Protein AF-A0A0M3ARS5-F1 (afdb_monomer)

Radius of gyration: 39.15 Å; Cα contacts (8 Å, |Δi|>4): 6; chains: 1; bounding box: 77×63×93 Å

Foldseek 3Di:
DPPVVVVVVVVVVVVVVPDPPPVCVCVVVVVVVVVPPDDPDDDDPPDQDVCNVVPVVVVVVVCVVVVVDDDDDDDDPDDPPPDPDDDDDDDDDDD

Sequence (95 aa):
MGKSSLAAMLLLPALAGCTTNDPTFGGAARHNYAMQVINPEPKYEGAMVEGGEGTRSAAAVERYRTGKVKEPKSIRTTQAVSGNGGGGGSGMSAN

Mean predicted aligned error: 20.47 Å

Solvent-accessible surface area (backbone atoms only — not comparable to full-atom values): 6706 Å² total; per-residue (Å²): 131,70,70,70,56,55,56,56,64,62,49,56,64,63,60,63,67,71,61,84,81,57,90,62,70,63,44,71,58,56,51,50,59,63,71,66,68,67,73,92,76,78,74,72,82,86,56,76,54,94,72,66,81,40,60,69,57,52,56,49,53,48,25,64,74,70,65,66,61,84,78,84,76,86,82,78,88,75,77,80,77,86,71,92,73,89,80,90,82,89,86,87,86,78,137

Secondary structure (DSSP, 8-state):
--HHHHHHHHHHHHHHTTS---TTTTHHHHHHHHHT---SS----S-PPTTTT-HHHHHHHHHHHTT-PPPPP----------------------

pLDDT: mean 71.24, std 13.63, range [39.12, 94.44]

Structure (mmCIF, N/CA/C/O backbone):
data_AF-A0A0M3ARS5-F1
#
_entry.id   AF-A0A0M3ARS5-F1
#
loop_
_atom_site.group_PDB
_atom_site.id
_atom_site.type_symbol
_atom_site.label_atom_id
_atom_site.label_alt_id
_atom_site.label_comp_id
_atom_site.label_asym_id
_atom_site.label_entity_id
_atom_site.label_seq_id
_atom_site.pdbx_PDB_ins_code
_atom_site.Cartn_x
_atom_site.Cartn_y
_atom_site.Cartn_z
_atom_site.occupancy
_atom_site.B_iso_or_equiv
_atom_site.auth_seq_id
_atom_site.auth_comp_id
_atom_site.auth_asym_id
_atom_site.auth_atom_id
_atom_site.pdbx_PDB_model_num
ATOM 1 N N . MET A 1 1 ? 46.280 24.624 -43.240 1.00 54.09 1 MET A N 1
ATOM 2 C CA . MET A 1 1 ? 44.904 24.400 -42.734 1.00 54.09 1 MET A CA 1
ATOM 3 C C . MET A 1 1 ? 44.536 22.936 -42.426 1.00 54.09 1 MET A C 1
ATOM 5 O O . MET A 1 1 ? 43.432 22.721 -41.961 1.00 54.09 1 MET A O 1
ATOM 9 N N . GLY A 1 2 ? 45.411 21.926 -42.592 1.00 60.22 2 GLY A N 1
ATOM 10 C CA . GLY A 1 2 ? 45.003 20.511 -42.426 1.00 60.22 2 GLY A CA 1
ATOM 11 C C . GLY A 1 2 ? 45.191 19.868 -41.039 1.00 60.22 2 GLY A C 1
ATOM 12 O O . GLY A 1 2 ? 44.473 18.938 -40.701 1.00 60.22 2 GLY A O 1
ATOM 13 N N . LYS A 1 3 ? 46.133 20.345 -40.212 1.00 58.41 3 LYS A N 1
ATOM 14 C CA . LYS A 1 3 ? 46.521 19.646 -38.965 1.00 58.41 3 LYS A CA 1
ATOM 15 C C . LYS A 1 3 ? 45.602 19.967 -37.776 1.00 58.41 3 LYS A C 1
ATOM 17 O O . LYS A 1 3 ? 45.271 19.081 -36.999 1.00 58.41 3 LYS A O 1
ATOM 22 N N . SER A 1 4 ? 45.133 21.212 -37.677 1.00 57.78 4 SER A N 1
ATOM 23 C CA . SER A 1 4 ? 44.233 21.661 -36.601 1.00 57.78 4 SER A CA 1
ATOM 24 C C . SER A 1 4 ? 42.801 21.139 -36.758 1.00 57.78 4 SER A C 1
ATOM 26 O O . SER A 1 4 ? 42.112 20.931 -35.767 1.00 57.78 4 SER A O 1
ATOM 28 N N . SER A 1 5 ? 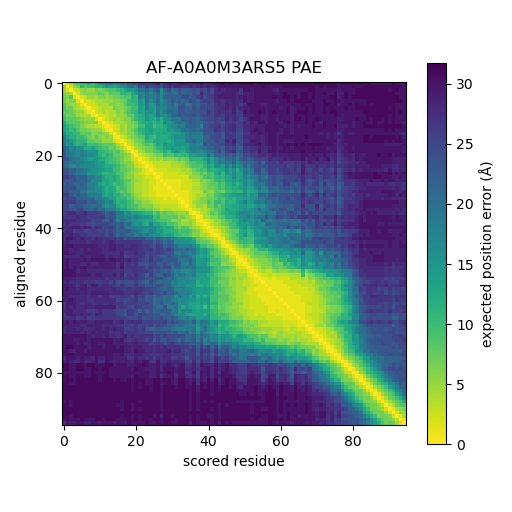42.361 20.887 -37.996 1.00 63.38 5 SER A N 1
ATOM 29 C CA . SER A 1 5 ? 41.018 20.364 -38.275 1.00 63.38 5 SER A CA 1
ATOM 30 C C . SER A 1 5 ? 40.902 18.870 -37.937 1.00 63.38 5 SER A C 1
ATOM 32 O O . SER A 1 5 ? 39.884 18.441 -37.402 1.00 63.38 5 SER A O 1
ATOM 34 N N . LEU A 1 6 ? 41.982 18.099 -38.127 1.00 62.69 6 LEU A N 1
ATOM 35 C CA . LEU A 1 6 ? 42.033 16.678 -37.765 1.00 62.69 6 LEU A CA 1
ATOM 36 C C . LEU A 1 6 ? 42.004 16.461 -36.239 1.00 62.69 6 LEU A C 1
ATOM 38 O O . LEU A 1 6 ? 41.333 15.556 -35.753 1.00 62.69 6 LEU A O 1
ATOM 42 N N . ALA A 1 7 ? 42.690 17.323 -35.479 1.00 64.19 7 ALA A N 1
ATOM 43 C CA . ALA A 1 7 ? 42.710 17.264 -34.016 1.00 64.19 7 ALA A CA 1
ATOM 44 C C . ALA A 1 7 ? 41.330 17.562 -33.399 1.00 64.19 7 ALA A C 1
ATOM 46 O O . ALA A 1 7 ? 40.922 16.897 -32.450 1.00 64.19 7 ALA A O 1
ATOM 47 N N . ALA A 1 8 ? 40.583 18.511 -33.972 1.00 65.06 8 ALA A N 1
ATOM 48 C CA . ALA A 1 8 ? 39.223 18.824 -33.531 1.00 65.06 8 ALA A CA 1
ATOM 49 C C . ALA A 1 8 ? 38.239 17.667 -33.793 1.00 65.06 8 ALA A C 1
ATOM 51 O O . ALA A 1 8 ? 37.359 17.406 -32.977 1.00 65.06 8 ALA A O 1
ATOM 52 N N . MET A 1 9 ? 38.418 16.935 -34.897 1.00 68.31 9 MET A N 1
ATOM 53 C CA . MET A 1 9 ? 37.548 15.817 -35.279 1.00 68.31 9 MET A CA 1
ATOM 54 C C . MET A 1 9 ? 37.722 14.581 -34.379 1.00 68.31 9 MET A C 1
ATOM 56 O O . MET A 1 9 ? 36.773 13.831 -34.169 1.00 68.31 9 MET A O 1
ATOM 60 N N . LEU A 1 10 ? 38.912 14.401 -33.798 1.00 67.75 10 LEU A N 1
ATOM 61 C CA . LEU A 1 10 ? 39.234 13.297 -32.885 1.00 67.75 10 LEU A CA 1
ATOM 62 C C . LEU A 1 10 ? 38.822 13.587 -31.427 1.00 67.75 10 LEU A C 1
ATOM 64 O O . LEU A 1 10 ? 38.621 12.661 -30.646 1.00 67.75 10 LEU A O 1
ATOM 68 N N . LEU A 1 11 ? 38.636 14.864 -31.071 1.00 69.94 11 LEU A N 1
ATOM 69 C CA . LEU A 1 11 ? 38.220 15.292 -29.729 1.00 69.94 11 LEU A CA 1
ATOM 70 C C . LEU A 1 11 ? 36.704 15.139 -29.481 1.00 69.94 11 LEU A C 1
ATOM 72 O O . LEU A 1 11 ? 36.275 14.940 -28.347 1.00 69.94 11 LEU A O 1
ATOM 76 N N . LEU A 1 12 ? 35.891 15.208 -30.541 1.00 67.69 12 LEU A N 1
ATOM 77 C CA . LEU A 1 12 ? 34.427 15.077 -30.491 1.00 67.69 12 LEU A CA 1
ATOM 78 C C . LEU A 1 12 ? 33.930 13.717 -29.945 1.00 67.69 12 LEU A C 1
ATOM 80 O O . LEU A 1 12 ? 33.091 13.728 -29.043 1.00 67.69 12 LEU A O 1
ATOM 84 N N . PRO A 1 13 ? 34.426 12.547 -30.403 1.00 71.69 13 PRO A N 1
ATOM 85 C CA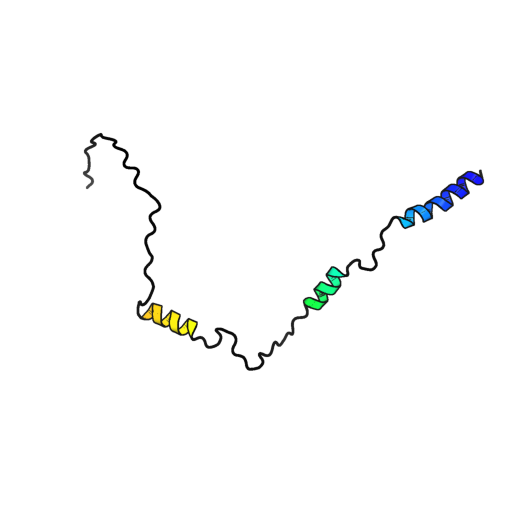 . PRO A 1 13 ? 34.011 11.261 -29.836 1.00 71.69 13 PRO A CA 1
ATOM 86 C C . PRO A 1 13 ? 34.557 11.023 -28.419 1.00 71.69 13 PRO A C 1
ATOM 88 O O . PRO A 1 13 ? 33.927 10.311 -27.642 1.00 71.69 13 PRO A O 1
ATOM 91 N N . ALA A 1 14 ? 35.682 11.647 -28.046 1.00 69.62 14 ALA A N 1
ATOM 92 C CA . ALA A 1 14 ? 36.227 11.549 -26.690 1.00 69.62 14 ALA A CA 1
ATOM 93 C C . ALA A 1 14 ? 35.312 12.217 -25.644 1.00 69.62 14 ALA A C 1
ATOM 95 O O . ALA A 1 14 ? 35.204 11.724 -24.524 1.00 69.62 14 ALA A O 1
ATOM 96 N N . LEU A 1 15 ? 34.590 13.281 -26.021 1.00 64.88 15 LEU A N 1
ATOM 97 C CA . LEU A 1 15 ? 33.569 13.909 -25.170 1.00 64.88 15 LEU A CA 1
ATOM 98 C C . LEU A 1 15 ? 32.287 13.067 -25.046 1.00 64.88 15 LEU A C 1
ATOM 100 O O . LEU A 1 15 ? 31.610 13.124 -24.021 1.00 64.88 15 LEU A O 1
ATOM 104 N N . ALA A 1 16 ? 31.962 12.256 -26.057 1.00 68.19 16 ALA A N 1
ATOM 105 C CA . ALA A 1 16 ? 30.796 11.370 -26.031 1.00 68.19 16 ALA A CA 1
ATOM 106 C C . ALA A 1 16 ? 30.964 10.175 -25.071 1.00 68.19 16 ALA A C 1
ATOM 108 O O . ALA A 1 16 ? 29.976 9.549 -24.705 1.00 68.19 16 ALA A O 1
ATOM 109 N N . GLY A 1 17 ? 32.186 9.873 -24.619 1.00 64.94 17 GLY A N 1
ATOM 110 C CA . GLY A 1 17 ? 32.450 8.844 -23.606 1.00 64.94 17 GLY A CA 1
ATOM 111 C C . GLY A 1 17 ? 32.121 9.264 -22.167 1.00 64.94 17 GLY A C 1
ATOM 112 O O . GLY A 1 17 ? 32.128 8.420 -21.276 1.00 64.94 17 GLY A O 1
ATOM 113 N N . CYS A 1 18 ? 31.825 10.546 -21.918 1.00 68.19 18 CYS A N 1
ATOM 114 C CA . CYS A 1 18 ? 31.509 11.057 -20.578 1.00 68.19 18 CYS A CA 1
ATOM 115 C C . CYS A 1 18 ? 30.035 10.887 -20.175 1.00 68.19 18 CYS A C 1
ATOM 117 O O . CYS A 1 18 ? 29.678 11.229 -19.047 1.00 68.19 18 CYS A O 1
ATOM 119 N N . THR A 1 19 ? 29.167 10.375 -21.056 1.00 67.38 19 THR A N 1
ATOM 120 C CA . THR A 1 19 ? 27.805 10.004 -20.654 1.00 67.38 19 THR A CA 1
ATOM 121 C C . THR A 1 19 ? 27.825 8.621 -20.010 1.00 67.38 19 THR A C 1
ATOM 123 O O . THR A 1 19 ? 28.186 7.628 -20.641 1.00 67.38 19 THR A O 1
ATOM 126 N N . THR A 1 20 ? 27.463 8.552 -18.728 1.00 65.25 20 THR A N 1
ATOM 127 C CA . THR A 1 20 ? 27.269 7.268 -18.053 1.00 65.25 20 THR A CA 1
ATOM 128 C C . THR A 1 20 ? 26.008 6.624 -18.632 1.00 65.25 20 THR A C 1
ATOM 130 O O . THR A 1 20 ? 24.880 6.978 -18.292 1.00 65.25 20 THR A O 1
ATOM 133 N N . ASN A 1 21 ? 26.181 5.726 -19.599 1.00 69.94 21 ASN A N 1
ATOM 134 C CA . ASN A 1 21 ? 25.089 4.902 -20.098 1.00 69.94 21 ASN A CA 1
ATOM 135 C C . ASN A 1 21 ? 24.962 3.694 -19.169 1.00 69.94 21 ASN A C 1
ATOM 137 O O . ASN A 1 21 ? 25.505 2.626 -19.447 1.00 69.94 21 ASN A O 1
ATOM 141 N N . ASP A 1 22 ? 24.333 3.904 -18.014 1.00 76.75 22 ASP A N 1
ATOM 142 C CA . ASP A 1 22 ? 24.088 2.837 -17.051 1.00 76.75 22 ASP A CA 1
ATOM 143 C C . ASP A 1 22 ? 23.065 1.850 -17.647 1.00 76.75 22 ASP A C 1
ATOM 145 O O . A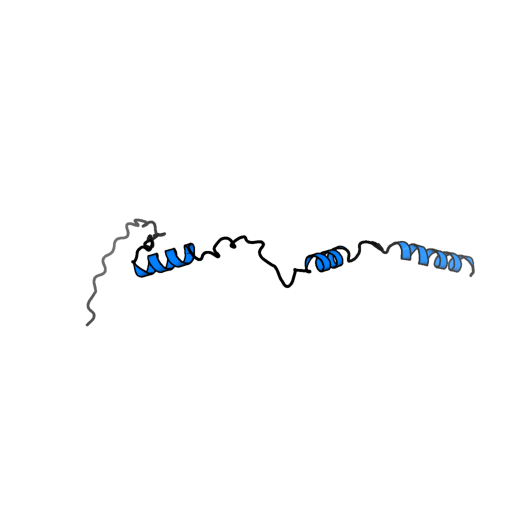SP A 1 22 ? 21.899 2.215 -17.834 1.00 76.75 22 ASP A O 1
ATOM 149 N N . PRO A 1 23 ? 23.449 0.594 -17.942 1.00 78.25 23 PRO A N 1
ATOM 150 C CA . PRO A 1 23 ? 22.530 -0.397 -18.500 1.00 78.25 23 PRO A CA 1
ATOM 151 C C . PRO A 1 23 ? 21.386 -0.744 -17.536 1.00 78.25 23 PRO A C 1
ATOM 153 O O . PRO A 1 23 ? 20.366 -1.294 -17.955 1.00 78.25 23 PRO A O 1
ATOM 156 N N . THR A 1 24 ? 21.531 -0.414 -16.251 1.00 80.56 24 THR A N 1
ATOM 157 C CA . THR A 1 24 ? 20.504 -0.589 -15.223 1.00 80.56 24 THR A CA 1
ATOM 158 C C . THR A 1 24 ? 19.574 0.619 -15.095 1.00 80.56 24 THR A C 1
ATOM 160 O O . THR A 1 24 ? 18.649 0.590 -14.278 1.00 80.56 24 THR A O 1
ATOM 163 N N . PHE A 1 25 ? 19.739 1.660 -15.924 1.00 83.19 25 PHE A N 1
ATOM 164 C CA . PHE A 1 25 ? 18.862 2.827 -15.920 1.00 83.19 25 PHE A CA 1
ATOM 165 C C . PHE A 1 25 ? 17.391 2.418 -16.117 1.00 83.19 25 PHE A C 1
ATOM 167 O O . PHE A 1 25 ? 17.006 1.703 -17.052 1.00 83.19 25 PHE A O 1
ATOM 174 N N . GLY A 1 26 ? 16.546 2.841 -15.174 1.00 85.81 26 GLY A N 1
ATOM 175 C CA . GLY A 1 26 ? 15.135 2.447 -15.107 1.00 85.81 26 GLY A CA 1
ATOM 176 C C . GLY A 1 26 ? 14.876 1.044 -14.539 1.00 85.81 26 GLY A C 1
ATOM 177 O O . GLY A 1 26 ? 13.720 0.629 -14.475 1.00 85.81 26 GLY A O 1
ATOM 178 N N . GLY A 1 27 ? 15.902 0.313 -14.095 1.00 86.75 27 GLY A N 1
ATOM 179 C CA . GLY A 1 27 ? 15.778 -1.003 -13.460 1.00 86.75 27 GLY A CA 1
ATOM 180 C C . GLY A 1 27 ? 14.895 -0.966 -12.213 1.00 86.75 27 GLY A C 1
ATOM 181 O O . GLY A 1 27 ? 13.989 -1.783 -12.087 1.00 86.75 27 GLY A O 1
ATOM 182 N N . ALA A 1 28 ? 15.061 0.048 -11.358 1.00 85.94 28 ALA A N 1
ATOM 183 C CA . ALA A 1 28 ? 14.202 0.253 -10.189 1.00 85.94 28 ALA A CA 1
ATOM 184 C C . ALA A 1 28 ? 12.720 0.434 -10.570 1.00 85.94 28 ALA A C 1
ATOM 186 O O . ALA A 1 28 ? 11.845 -0.162 -9.948 1.00 85.94 28 ALA A O 1
ATOM 187 N N . ALA A 1 29 ? 12.429 1.201 -11.627 1.00 87.75 29 ALA A N 1
ATOM 188 C CA . ALA A 1 29 ? 11.063 1.390 -12.111 1.00 87.75 29 ALA A CA 1
ATOM 189 C C . ALA A 1 29 ? 10.480 0.084 -12.678 1.00 87.75 29 ALA A C 1
ATOM 191 O O . ALA A 1 29 ? 9.367 -0.288 -12.320 1.00 87.75 29 ALA A O 1
ATOM 192 N N . ARG A 1 30 ? 11.243 -0.654 -13.500 1.00 85.38 30 ARG A N 1
ATOM 193 C CA . ARG A 1 30 ? 10.829 -1.964 -14.045 1.00 85.38 30 ARG A CA 1
ATOM 194 C C . ARG A 1 30 ? 10.579 -3.000 -12.945 1.00 85.38 30 ARG A C 1
ATOM 196 O O . ARG A 1 30 ? 9.582 -3.713 -13.003 1.00 85.38 30 ARG A O 1
ATOM 203 N N . HIS A 1 31 ? 11.439 -3.048 -11.929 1.00 85.31 31 HIS A N 1
ATOM 204 C CA . HIS A 1 31 ? 11.235 -3.903 -10.760 1.00 85.31 31 HIS A CA 1
ATOM 205 C C . HIS A 1 31 ? 9.991 -3.497 -9.967 1.00 85.31 31 HIS A C 1
ATOM 207 O O . HIS A 1 31 ? 9.215 -4.366 -9.582 1.00 85.31 31 HIS A O 1
ATOM 213 N N . ASN A 1 32 ? 9.751 -2.197 -9.773 1.00 85.12 32 ASN A N 1
ATOM 214 C CA . ASN A 1 32 ? 8.550 -1.712 -9.094 1.00 85.12 32 ASN A CA 1
ATOM 215 C C . ASN A 1 32 ? 7.267 -2.118 -9.843 1.00 85.12 32 ASN A C 1
ATOM 217 O O . ASN A 1 32 ? 6.334 -2.618 -9.223 1.00 85.12 32 ASN A O 1
ATOM 221 N N . TYR A 1 33 ? 7.245 -2.007 -11.176 1.00 81.88 33 TYR A N 1
ATOM 222 C CA . TYR A 1 33 ? 6.110 -2.472 -11.985 1.00 81.88 33 TYR A CA 1
ATOM 223 C C . TYR A 1 33 ? 5.816 -3.968 -11.801 1.00 81.88 33 TYR A C 1
ATOM 225 O O . TYR A 1 33 ? 4.652 -4.350 -11.731 1.00 81.88 33 TYR A O 1
ATOM 233 N N . ALA A 1 34 ? 6.844 -4.813 -11.677 1.00 76.69 34 ALA A N 1
ATOM 234 C CA . ALA A 1 34 ? 6.656 -6.247 -11.450 1.00 76.69 34 ALA A CA 1
ATOM 235 C C . ALA A 1 34 ? 6.076 -6.560 -10.057 1.00 76.69 34 ALA A C 1
ATOM 237 O O . ALA A 1 34 ? 5.271 -7.476 -9.919 1.00 76.69 34 ALA A O 1
ATOM 238 N N . MET A 1 35 ? 6.444 -5.780 -9.035 1.00 78.06 35 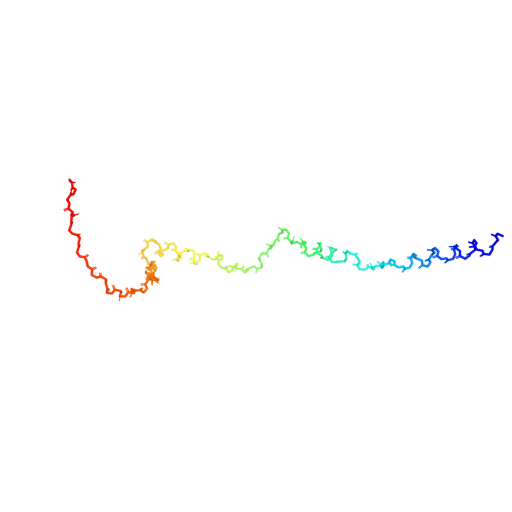MET A N 1
ATOM 239 C CA . MET A 1 35 ? 5.942 -5.956 -7.663 1.00 78.06 35 MET A CA 1
ATOM 240 C C . MET A 1 35 ? 4.506 -5.447 -7.479 1.00 78.06 35 MET A C 1
ATOM 242 O O . MET A 1 35 ? 3.833 -5.837 -6.529 1.00 78.06 35 MET A O 1
ATOM 246 N N . GLN A 1 36 ? 4.027 -4.581 -8.375 1.00 77.31 36 GLN A N 1
ATOM 247 C CA . GLN A 1 36 ? 2.666 -4.038 -8.329 1.00 77.31 36 GLN A CA 1
ATOM 248 C C . GLN A 1 36 ? 1.610 -4.979 -8.922 1.00 77.31 36 GLN A C 1
ATOM 250 O O . GLN A 1 36 ? 0.418 -4.677 -8.853 1.00 77.31 36 GLN A O 1
ATOM 255 N N . VAL A 1 37 ? 2.009 -6.128 -9.477 1.00 75.19 37 VAL A N 1
ATOM 256 C CA . VAL A 1 37 ? 1.066 -7.152 -9.934 1.00 75.19 37 VAL A CA 1
ATOM 257 C C . VAL A 1 37 ? 0.539 -7.913 -8.718 1.00 75.19 37 VAL A C 1
ATOM 259 O O . VAL A 1 37 ? 1.083 -8.930 -8.295 1.00 75.19 37 VAL A O 1
ATOM 262 N N . ILE A 1 38 ? -0.533 -7.387 -8.134 1.00 71.12 38 ILE A N 1
ATOM 263 C CA . ILE A 1 38 ? -1.298 -8.048 -7.078 1.00 71.12 38 ILE A CA 1
ATOM 264 C C . ILE A 1 38 ? -2.305 -8.987 -7.753 1.00 71.12 38 ILE A C 1
ATOM 266 O O . ILE A 1 38 ? -2.977 -8.592 -8.705 1.00 71.12 38 ILE A O 1
ATOM 270 N N . ASN A 1 39 ? -2.411 -10.233 -7.274 1.00 75.56 39 ASN A N 1
ATOM 271 C CA . ASN A 1 39 ? -3.430 -11.178 -7.736 1.00 75.56 39 ASN A CA 1
ATOM 272 C C . ASN A 1 39 ? -4.831 -10.546 -7.562 1.00 75.56 39 ASN A C 1
ATOM 274 O O . ASN A 1 39 ? -5.191 -10.245 -6.421 1.00 75.56 39 ASN A O 1
ATOM 278 N N . PRO A 1 40 ? -5.615 -10.346 -8.643 1.00 71.56 40 PRO A N 1
ATOM 279 C CA . PRO A 1 40 ? -6.931 -9.710 -8.565 1.00 71.56 40 PRO A CA 1
ATOM 280 C C . PRO A 1 40 ? -7.969 -10.561 -7.820 1.00 71.56 40 PRO A C 1
ATOM 282 O O . PRO A 1 40 ? -8.960 -10.022 -7.335 1.00 71.56 40 PRO A O 1
ATOM 285 N N . GLU A 1 41 ? -7.731 -11.868 -7.680 1.00 71.56 41 GLU A N 1
ATOM 286 C CA . GLU A 1 41 ? -8.567 -12.783 -6.901 1.00 71.56 41 GLU A CA 1
ATOM 287 C C . GLU A 1 41 ? -7.736 -13.463 -5.803 1.00 71.56 41 GLU A C 1
ATOM 289 O O . GLU A 1 41 ? -7.370 -14.641 -5.922 1.00 71.56 41 GLU A O 1
ATOM 294 N N . PRO A 1 42 ? -7.400 -12.747 -4.715 1.00 70.31 42 PRO A N 1
ATOM 295 C CA . PRO A 1 42 ? -6.728 -13.366 -3.587 1.00 70.31 42 PRO A CA 1
ATOM 296 C C . PRO A 1 42 ? -7.701 -14.346 -2.922 1.00 70.31 42 PRO A C 1
ATOM 298 O O . PRO A 1 42 ? -8.628 -13.956 -2.214 1.00 70.31 42 PRO A O 1
ATOM 301 N N . LYS A 1 43 ? -7.511 -15.644 -3.170 1.00 73.06 43 LYS A N 1
ATOM 302 C CA . LYS A 1 43 ? -8.235 -16.694 -2.454 1.00 73.06 43 LYS A CA 1
ATOM 303 C C . LYS A 1 43 ? -7.545 -16.920 -1.117 1.00 73.06 43 LYS A C 1
ATOM 305 O O . LYS A 1 43 ? -6.364 -17.248 -1.078 1.00 73.06 43 LYS A O 1
ATOM 310 N N . TYR A 1 44 ? -8.286 -16.760 -0.028 1.00 66.00 44 TYR A N 1
ATOM 311 C CA . TYR A 1 44 ? -7.823 -17.194 1.282 1.00 66.00 44 TYR A CA 1
ATOM 312 C C . TYR A 1 44 ? -7.809 -18.726 1.302 1.00 66.00 44 TYR A C 1
ATOM 314 O O . TYR A 1 44 ? -8.855 -19.361 1.166 1.00 66.00 44 TYR A O 1
ATOM 322 N N . GLU A 1 45 ? -6.627 -19.327 1.438 1.00 68.25 45 GLU A N 1
ATOM 323 C CA . GLU A 1 45 ? -6.466 -20.769 1.653 1.00 68.25 45 GLU A CA 1
ATOM 324 C C . GLU A 1 45 ? -6.994 -21.143 3.040 1.00 68.25 4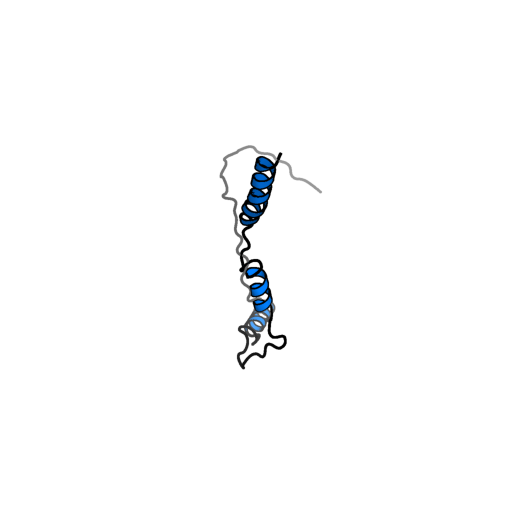5 GLU A C 1
ATOM 326 O O . GLU A 1 45 ? -6.225 -21.248 3.986 1.00 68.25 45 GLU A O 1
ATOM 331 N N . GLY A 1 46 ? -8.315 -21.275 3.196 1.00 66.75 46 GLY A N 1
ATOM 332 C CA . GLY A 1 46 ? -8.966 -21.871 4.375 1.00 66.75 46 GLY A CA 1
ATOM 333 C C . GLY A 1 46 ? -8.695 -21.210 5.737 1.00 66.75 46 GLY A C 1
ATOM 334 O O . GLY A 1 46 ? -9.259 -21.639 6.739 1.00 66.75 46 GLY A O 1
ATOM 335 N N . ALA A 1 47 ? -7.857 -20.179 5.797 1.00 66.81 47 ALA A N 1
ATOM 336 C CA . ALA A 1 47 ? -7.487 -19.480 7.006 1.00 66.81 47 ALA A CA 1
ATOM 337 C C . ALA A 1 47 ? -8.422 -18.289 7.176 1.00 66.81 47 ALA A C 1
ATOM 339 O O . ALA A 1 47 ? -8.415 -17.345 6.381 1.00 66.81 47 ALA A O 1
ATOM 340 N N . MET A 1 48 ? -9.229 -18.336 8.233 1.00 65.56 48 MET A N 1
ATOM 341 C CA . MET A 1 48 ? -9.930 -17.155 8.715 1.00 65.56 48 MET A CA 1
ATOM 342 C C . MET A 1 48 ? -8.891 -16.056 8.949 1.00 65.56 48 MET A C 1
ATOM 344 O O . MET A 1 48 ? -7.946 -16.240 9.716 1.00 65.56 48 MET A O 1
ATOM 348 N N . VAL A 1 49 ? -9.051 -14.920 8.265 1.00 69.06 49 VAL A N 1
ATOM 349 C CA . VAL A 1 49 ? -8.231 -13.725 8.506 1.00 69.06 49 VAL A CA 1
ATOM 350 C C . VAL A 1 49 ? -8.292 -13.410 9.995 1.00 69.06 49 VAL A C 1
ATOM 352 O O . VAL A 1 49 ? -9.363 -13.503 10.597 1.00 69.06 49 VAL A O 1
ATOM 355 N N . GLU A 1 50 ? -7.171 -13.041 10.613 1.00 67.62 50 GLU A N 1
ATOM 356 C CA . GLU A 1 50 ? -7.191 -12.690 12.028 1.00 67.62 50 GLU A CA 1
ATOM 357 C C . GLU A 1 50 ? -8.177 -11.532 12.276 1.00 67.62 50 GLU A C 1
ATOM 359 O O . GLU A 1 50 ? -8.023 -10.430 11.755 1.00 67.62 50 GLU A O 1
ATOM 364 N N . GLY A 1 51 ? -9.232 -11.806 13.053 1.00 69.44 51 GLY A N 1
ATOM 365 C CA . GLY A 1 51 ? -10.355 -10.885 13.272 1.00 69.44 51 GLY A CA 1
ATOM 366 C C . GLY A 1 51 ? -11.589 -11.108 12.382 1.00 69.44 51 GLY A C 1
ATOM 367 O O . GLY A 1 51 ? -12.631 -10.519 12.667 1.00 69.44 51 GLY A O 1
ATOM 368 N N . GLY A 1 52 ? -11.524 -11.986 11.378 1.00 71.12 52 GLY A N 1
ATOM 369 C CA . GLY A 1 52 ? -12.629 -12.335 10.473 1.00 71.12 52 GLY A CA 1
ATOM 370 C C . GLY A 1 52 ? -13.782 -13.094 11.141 1.00 71.12 52 GLY A C 1
ATOM 371 O O . GLY A 1 52 ? -14.924 -12.954 10.724 1.00 71.12 52 GLY A O 1
ATOM 372 N N . GLU A 1 53 ? -13.511 -13.805 12.241 1.00 80.81 53 GLU A N 1
ATOM 373 C CA . GLU A 1 53 ? -14.527 -14.456 13.095 1.00 80.81 53 GLU A CA 1
ATOM 374 C C . GLU A 1 53 ? -15.465 -13.452 13.799 1.00 80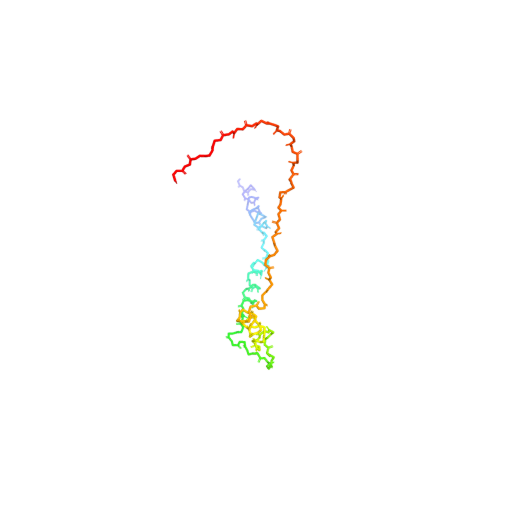.81 53 GLU A C 1
ATOM 376 O O . GLU A 1 53 ? -16.450 -13.832 14.427 1.00 80.81 53 GLU A O 1
ATOM 381 N N . GLY A 1 54 ? -15.142 -12.151 13.794 1.00 80.81 54 GLY A N 1
ATOM 382 C CA . GLY A 1 54 ? -15.987 -11.116 14.400 1.00 80.81 54 GLY A CA 1
ATOM 383 C C . GLY A 1 54 ? -16.091 -11.166 15.933 1.00 80.81 54 GLY A C 1
ATOM 384 O O . GLY A 1 54 ? -16.747 -10.309 16.525 1.00 80.81 54 GLY A O 1
ATOM 385 N N . THR A 1 55 ? -15.409 -12.097 16.606 1.00 86.06 55 THR A N 1
ATOM 386 C CA . THR A 1 55 ? -15.436 -12.275 18.072 1.00 86.06 55 THR A CA 1
ATOM 387 C C . THR A 1 55 ? -15.041 -11.008 18.834 1.00 86.06 55 THR A C 1
ATOM 389 O O . THR A 1 55 ? -15.703 -10.626 19.801 1.00 86.06 55 THR A O 1
ATOM 392 N N . ARG A 1 56 ? -14.005 -10.292 18.372 1.00 85.12 56 ARG A N 1
ATOM 393 C CA . ARG A 1 56 ? -13.604 -8.989 18.937 1.00 85.12 56 ARG A CA 1
ATOM 394 C C . ARG A 1 56 ? -14.699 -7.932 18.789 1.00 85.12 56 ARG A C 1
ATOM 396 O O . ARG A 1 56 ? -14.942 -7.186 19.739 1.00 85.12 56 ARG A O 1
ATOM 403 N N . SER A 1 57 ? -15.357 -7.883 17.633 1.00 84.69 57 SER A N 1
ATOM 404 C CA . SER A 1 57 ? -16.437 -6.935 17.338 1.00 84.69 57 SER A CA 1
ATOM 405 C C . SER A 1 57 ? -17.672 -7.225 18.189 1.00 84.69 57 SER A C 1
ATOM 407 O O . SER A 1 57 ? -18.194 -6.318 18.834 1.00 84.69 57 SER A O 1
ATOM 409 N N . ALA A 1 58 ? -18.078 -8.492 18.289 1.00 88.06 58 ALA A N 1
ATOM 410 C CA . ALA A 1 58 ? -19.171 -8.926 19.157 1.00 88.06 58 ALA A CA 1
ATOM 411 C C . ALA A 1 58 ? -18.899 -8.570 20.629 1.00 88.06 58 ALA A C 1
ATOM 413 O O . ALA A 1 58 ? -19.739 -7.962 21.292 1.00 88.06 58 ALA A O 1
ATOM 414 N N . ALA A 1 59 ? -17.686 -8.842 21.121 1.00 88.44 59 ALA A N 1
ATOM 415 C CA . ALA A 1 59 ? -17.285 -8.495 22.483 1.00 88.44 59 ALA A CA 1
ATOM 416 C C . ALA A 1 59 ? -17.197 -6.977 22.732 1.00 88.44 59 ALA A C 1
ATOM 418 O O . ALA A 1 59 ? -17.316 -6.530 23.874 1.00 88.44 59 ALA A O 1
ATOM 419 N N . ALA A 1 60 ? -16.933 -6.163 21.707 1.00 87.81 60 ALA A N 1
ATOM 420 C CA . ALA A 1 60 ? -16.962 -4.705 21.823 1.00 87.81 60 ALA A CA 1
ATOM 421 C C . ALA A 1 60 ? -18.404 -4.183 21.912 1.00 87.81 60 ALA A C 1
ATOM 423 O O . ALA A 1 60 ? -18.710 -3.389 22.800 1.00 87.81 60 ALA A O 1
ATOM 424 N N . VAL A 1 61 ? -19.294 -4.682 21.050 1.00 90.19 61 VAL A N 1
ATOM 425 C CA . VAL A 1 61 ? -20.724 -4.334 21.064 1.00 90.19 61 VAL A CA 1
ATOM 426 C C . VAL A 1 61 ? -21.361 -4.700 22.403 1.00 90.19 61 VAL A C 1
ATOM 428 O O . VAL A 1 61 ? -22.062 -3.877 22.990 1.00 90.19 61 VAL A O 1
ATOM 431 N N . GLU A 1 62 ? -21.073 -5.895 22.920 1.00 91.94 62 GLU A N 1
ATOM 432 C CA . GLU A 1 62 ? -21.576 -6.337 24.222 1.00 91.94 62 GLU A CA 1
ATOM 433 C C . GLU A 1 62 ? -21.112 -5.411 25.352 1.00 91.94 62 GLU A C 1
ATOM 435 O O . GLU A 1 62 ? -21.921 -4.957 26.157 1.00 91.94 62 GLU A O 1
ATOM 440 N N . ARG A 1 63 ? -19.825 -5.035 25.368 1.00 91.38 63 ARG A N 1
ATOM 441 C CA . ARG A 1 63 ? -19.284 -4.105 26.371 1.00 91.38 63 ARG A CA 1
ATOM 442 C C . ARG A 1 63 ? -20.008 -2.761 26.386 1.00 91.38 63 ARG A C 1
ATOM 444 O O . ARG A 1 63 ? -20.269 -2.248 27.473 1.00 91.38 63 ARG A O 1
ATOM 451 N N . TYR A 1 64 ? -20.350 -2.209 25.221 1.00 88.44 64 TYR A N 1
ATOM 452 C CA . TYR A 1 64 ? -21.119 -0.964 25.142 1.00 88.44 64 TYR A CA 1
ATOM 453 C C . TYR A 1 64 ? -22.563 -1.141 25.609 1.00 88.44 64 TYR A C 1
ATOM 455 O O . TYR A 1 64 ? -23.061 -0.304 26.358 1.00 88.44 64 TYR A O 1
ATOM 463 N N . ARG A 1 65 ? -23.221 -2.240 25.221 1.00 90.94 65 ARG A N 1
ATOM 464 C CA . ARG A 1 65 ? -24.610 -2.522 25.618 1.00 90.94 65 ARG A CA 1
ATOM 465 C C . ARG A 1 65 ? -24.762 -2.735 27.117 1.00 90.94 65 ARG A C 1
ATOM 467 O O . ARG A 1 65 ? -25.721 -2.248 27.702 1.00 90.94 65 ARG A O 1
ATOM 474 N N . THR A 1 66 ? -23.820 -3.433 27.744 1.00 94.44 66 THR A N 1
ATOM 475 C CA . THR A 1 66 ? -23.888 -3.752 29.177 1.00 94.44 66 THR A CA 1
ATOM 476 C C . THR A 1 66 ? -23.181 -2.725 30.060 1.00 94.44 66 THR A C 1
ATOM 478 O O . THR A 1 66 ? -22.961 -2.999 31.236 1.00 94.44 66 THR A O 1
ATOM 481 N N . GLY A 1 67 ? -22.714 -1.601 29.504 1.00 85.88 67 GLY A N 1
ATOM 482 C CA . GLY A 1 67 ? -21.961 -0.592 30.256 1.00 85.88 67 GLY A CA 1
ATOM 483 C C . GLY A 1 67 ? -20.625 -1.087 30.827 1.00 85.88 67 GLY A C 1
ATOM 484 O O . GLY A 1 67 ? -20.050 -0.438 31.694 1.00 85.88 67 GLY A O 1
ATOM 485 N N . LYS A 1 68 ? -20.085 -2.213 30.337 1.00 88.75 68 LYS A N 1
ATOM 486 C CA . LYS A 1 68 ? -18.786 -2.777 30.763 1.00 88.75 68 LYS A CA 1
ATOM 487 C C . LYS A 1 68 ? -17.628 -2.084 30.034 1.00 88.75 68 LYS A C 1
ATOM 489 O O . LYS A 1 68 ? -16.738 -2.733 29.473 1.00 88.75 68 LYS A O 1
ATOM 494 N N . VAL A 1 69 ? -17.668 -0.756 29.990 1.00 86.56 69 VAL A N 1
ATOM 495 C CA . VAL A 1 69 ? -16.632 0.093 29.394 1.00 86.56 69 VAL A CA 1
ATOM 496 C C . VAL A 1 69 ? -15.642 0.541 30.468 1.00 86.56 69 VAL A C 1
ATOM 498 O O . VAL A 1 69 ? -15.982 0.632 31.643 1.00 86.56 69 VAL A O 1
ATOM 501 N N . LYS A 1 70 ? -14.388 0.793 30.081 1.00 87.19 70 LYS A N 1
ATOM 502 C CA . LYS A 1 70 ? -13.389 1.353 31.001 1.00 87.19 70 LYS A CA 1
ATOM 503 C C . LYS A 1 70 ? -13.703 2.830 31.216 1.00 87.19 70 LYS A C 1
ATOM 505 O O . LYS A 1 70 ? -13.817 3.565 30.237 1.00 87.19 70 LYS A O 1
ATOM 510 N N . GLU A 1 71 ? -13.792 3.261 32.468 1.00 85.38 71 GLU A N 1
ATOM 511 C CA . GLU A 1 71 ? -14.010 4.671 32.779 1.00 85.38 71 GLU A CA 1
ATOM 512 C C . GLU A 1 71 ? -12.794 5.524 32.378 1.00 85.38 71 GLU A C 1
ATOM 514 O O . GLU A 1 71 ? -11.645 5.112 32.604 1.00 85.38 71 GLU A O 1
ATOM 519 N N . PRO A 1 72 ? -13.011 6.714 31.789 1.00 84.81 72 PRO A N 1
ATOM 520 C CA . PRO A 1 72 ? -11.936 7.660 31.542 1.00 84.81 72 PRO A CA 1
ATOM 521 C C . PRO A 1 72 ? -11.299 8.080 32.869 1.00 84.81 72 PRO A C 1
ATOM 523 O O . PRO A 1 72 ? -11.958 8.644 33.739 1.00 84.81 72 PRO A O 1
ATOM 526 N N . LYS A 1 73 ? -9.994 7.845 33.030 1.00 84.06 73 LYS A N 1
ATOM 527 C CA . LYS A 1 73 ? -9.250 8.414 34.159 1.00 84.06 73 LYS A CA 1
ATOM 528 C C . LYS A 1 73 ? -9.023 9.897 33.890 1.00 84.06 73 LYS A C 1
ATOM 530 O O . LYS A 1 73 ? -8.427 10.247 32.873 1.00 84.06 73 LYS A O 1
ATOM 535 N N . SER A 1 74 ? -9.454 10.766 34.803 1.00 79.38 74 SER A N 1
ATOM 536 C CA . SER A 1 74 ? -9.100 12.183 34.730 1.00 79.38 74 SER A CA 1
ATOM 537 C C . SER A 1 74 ? -7.596 12.335 34.965 1.00 79.38 74 SER A C 1
ATOM 539 O O . SER A 1 74 ? -7.106 12.060 36.061 1.00 79.38 74 SER A O 1
ATOM 541 N N . ILE A 1 75 ? -6.859 12.772 33.949 1.00 75.56 75 ILE A N 1
ATOM 542 C CA . ILE A 1 75 ? -5.457 13.167 34.088 1.00 75.56 75 ILE A CA 1
ATOM 543 C C . ILE A 1 75 ? -5.450 14.678 34.309 1.00 75.56 75 ILE A C 1
ATOM 545 O O . ILE A 1 75 ? -5.930 15.431 33.464 1.00 75.56 75 ILE A O 1
ATOM 549 N N . ARG A 1 76 ? -4.939 15.128 35.459 1.00 74.56 76 ARG A N 1
ATOM 550 C CA . ARG A 1 76 ? -4.792 16.553 35.780 1.00 74.56 76 ARG A CA 1
ATOM 551 C C . ARG A 1 76 ? -3.327 16.935 35.590 1.00 74.56 76 ARG A C 1
ATOM 553 O O . ARG A 1 76 ? -2.461 16.371 36.248 1.00 74.56 76 ARG A O 1
ATOM 560 N N . THR A 1 77 ? -3.050 17.860 34.675 1.00 73.06 77 THR A N 1
ATOM 561 C CA . THR A 1 77 ? -1.688 18.338 34.369 1.00 73.06 77 THR A CA 1
ATOM 562 C C . THR A 1 77 ? -1.276 19.560 35.191 1.00 73.06 77 THR A C 1
ATOM 564 O O . THR A 1 77 ? -0.123 19.974 35.139 1.00 73.06 77 THR A O 1
ATOM 567 N N . THR A 1 78 ? -2.179 20.131 35.987 1.00 67.75 78 THR A N 1
ATOM 568 C CA . THR A 1 78 ? -1.877 21.245 36.885 1.00 67.75 78 THR A CA 1
ATOM 569 C C . THR A 1 78 ? -1.456 20.728 38.256 1.00 67.75 78 THR A C 1
ATOM 571 O O . THR A 1 78 ? -2.286 20.351 39.083 1.00 67.75 78 THR A O 1
ATOM 574 N N . GLN A 1 79 ? -0.146 20.735 38.512 1.00 61.56 79 GLN A N 1
ATOM 575 C CA . GLN A 1 79 ? 0.365 20.805 39.879 1.00 61.56 79 GLN A CA 1
ATOM 576 C C . GLN A 1 79 ? -0.080 22.157 40.442 1.00 61.56 79 GLN A C 1
ATOM 578 O O . GLN A 1 79 ? 0.204 23.199 39.851 1.00 61.56 79 GLN A O 1
ATOM 583 N N . ALA A 1 80 ? -0.840 22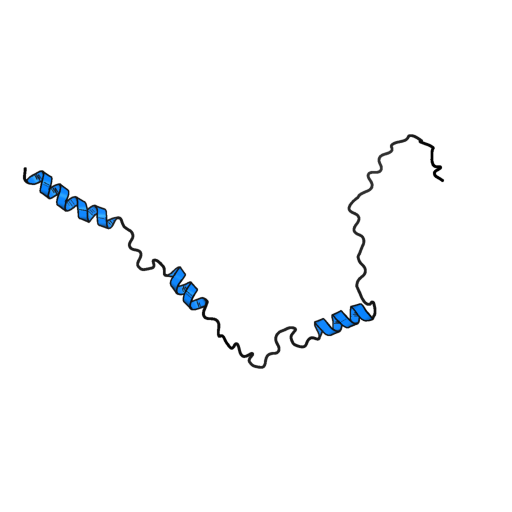.145 41.535 1.00 57.81 80 ALA A N 1
ATOM 584 C CA . ALA A 1 80 ? -1.192 23.366 42.238 1.00 57.81 80 ALA A CA 1
ATOM 585 C C . ALA A 1 80 ? 0.105 23.996 42.755 1.00 57.81 80 ALA A C 1
ATOM 587 O O . ALA A 1 80 ? 0.688 23.518 43.725 1.00 57.81 80 ALA A O 1
ATOM 588 N N . VAL A 1 81 ? 0.574 25.053 42.091 1.00 56.97 81 VAL A N 1
ATOM 589 C CA . VAL A 1 81 ? 1.556 25.943 42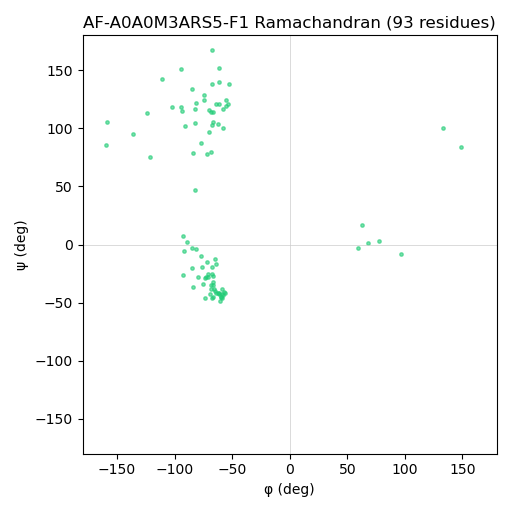.695 1.00 56.97 81 VAL A CA 1
ATOM 590 C C . VAL A 1 81 ? 0.824 26.624 43.851 1.00 56.97 81 VAL A C 1
ATOM 592 O O . VAL A 1 81 ? -0.083 27.431 43.648 1.00 56.97 81 VAL A O 1
ATOM 595 N N . SER A 1 82 ? 1.120 26.217 45.085 1.00 53.03 82 SER A N 1
ATOM 596 C CA . SER A 1 82 ? 0.613 26.888 46.280 1.00 53.03 82 SER A CA 1
ATOM 597 C C . SER A 1 82 ? 1.340 28.227 46.414 1.00 53.03 82 SER A C 1
ATOM 599 O O . SER A 1 82 ? 2.302 28.365 47.168 1.00 53.03 82 SER A O 1
ATOM 601 N N . GLY A 1 83 ? 0.923 29.201 45.609 1.00 48.00 83 GLY A N 1
ATOM 602 C CA . GLY A 1 83 ? 1.328 30.591 45.732 1.00 48.00 83 GLY A CA 1
ATOM 603 C C . GLY A 1 83 ? 0.475 31.261 46.800 1.00 48.00 83 GLY A C 1
ATOM 604 O O . GLY A 1 83 ? -0.692 31.562 46.571 1.00 48.00 83 GLY A O 1
ATOM 605 N N . ASN A 1 84 ? 1.062 31.474 47.973 1.00 51.41 84 ASN A N 1
ATOM 606 C CA . ASN A 1 84 ? 0.539 32.350 49.012 1.00 51.41 84 ASN A CA 1
ATOM 607 C C . ASN A 1 84 ? 0.385 33.774 48.440 1.00 51.41 84 ASN A C 1
ATOM 609 O O . ASN A 1 84 ? 1.368 34.504 48.327 1.00 51.41 84 ASN A O 1
ATOM 613 N N . GLY A 1 85 ? -0.833 34.155 48.059 1.00 45.41 85 GLY A N 1
ATOM 614 C CA . GLY A 1 85 ? -1.173 35.483 47.550 1.00 45.41 85 GLY A CA 1
ATOM 615 C C . GLY A 1 85 ? -2.473 35.952 48.185 1.00 45.41 85 GLY A C 1
ATOM 616 O O . GLY A 1 85 ? -3.552 35.564 47.752 1.00 45.41 85 GLY A O 1
ATOM 617 N N . GLY A 1 86 ? -2.351 36.717 49.268 1.00 45.91 86 GLY A N 1
ATOM 618 C CA . GLY A 1 86 ? -3.481 37.301 49.980 1.00 45.91 86 GLY A CA 1
ATOM 619 C C . GLY A 1 86 ? -4.223 38.369 49.176 1.00 45.91 86 GLY A C 1
ATOM 620 O O . GLY A 1 86 ? -3.721 38.894 48.186 1.00 45.91 86 GLY A O 1
ATOM 621 N N . GLY A 1 87 ? -5.405 38.727 49.675 1.00 39.12 87 GLY A N 1
ATOM 622 C CA . GLY A 1 87 ? -6.143 39.909 49.237 1.00 39.12 87 GLY A CA 1
ATOM 623 C C . GLY A 1 87 ? -7.610 39.607 48.979 1.00 39.12 87 GLY A C 1
ATOM 624 O O . GLY A 1 87 ? -7.965 39.065 47.940 1.00 39.12 87 GLY A O 1
ATOM 625 N N . GLY A 1 88 ? -8.453 39.952 49.953 1.00 49.06 88 GLY A N 1
ATOM 626 C CA . GLY A 1 88 ? -9.903 39.843 49.861 1.00 49.06 88 GLY A CA 1
ATOM 627 C C . GLY A 1 88 ? -10.502 40.701 48.744 1.00 49.06 88 GLY A C 1
ATOM 628 O O . GLY A 1 88 ? -9.984 41.756 48.391 1.00 49.06 88 GLY A O 1
ATOM 629 N N . GLY A 1 89 ? -11.636 40.234 48.228 1.00 43.16 89 GLY A N 1
ATOM 630 C CA . GLY A 1 89 ? -12.435 40.909 47.213 1.00 43.16 89 GLY A CA 1
ATOM 631 C C . GLY A 1 89 ? -13.855 40.359 47.232 1.00 43.16 89 GLY A C 1
ATOM 632 O O . GLY A 1 89 ? -14.180 39.410 46.531 1.00 43.16 89 GLY A O 1
ATOM 633 N N . SER A 1 90 ? -14.669 40.929 48.112 1.00 50.56 90 SER A N 1
ATOM 634 C CA . SER A 1 90 ? -16.116 40.762 48.232 1.00 50.56 90 SER A CA 1
ATOM 635 C C . SER A 1 90 ? -16.869 41.214 46.975 1.00 50.56 90 SER A C 1
ATOM 637 O O . SER A 1 90 ? -16.582 42.291 46.459 1.00 50.56 90 SER A O 1
ATOM 639 N N . GLY A 1 91 ? -17.902 40.465 46.568 1.00 42.44 91 GLY A N 1
ATOM 640 C CA . GLY A 1 91 ? -18.963 40.976 45.691 1.00 42.44 91 GLY A CA 1
ATOM 641 C C . GLY A 1 91 ? -19.588 39.937 44.761 1.00 42.44 91 GLY A C 1
ATOM 642 O O . GLY A 1 91 ? -19.225 39.870 43.594 1.00 42.44 91 GLY A O 1
ATOM 643 N N . MET A 1 92 ? -20.563 39.168 45.255 1.00 49.22 92 MET A N 1
ATOM 644 C CA . MET A 1 92 ? -21.487 38.389 44.422 1.00 49.22 92 MET A CA 1
ATOM 645 C C . MET A 1 92 ? -22.921 38.787 44.780 1.00 49.22 92 MET A C 1
ATOM 647 O O . MET A 1 92 ? -23.370 38.510 45.889 1.00 49.22 92 MET A O 1
ATOM 651 N N . SER A 1 93 ? -23.629 39.425 43.846 1.00 51.22 93 SER A N 1
ATOM 652 C CA . SER A 1 93 ? -25.086 39.312 43.733 1.00 51.22 93 SER A CA 1
ATOM 653 C C . SER A 1 93 ? -25.514 39.697 42.314 1.00 51.22 93 SER A C 1
ATOM 655 O O . SER A 1 93 ? -25.466 40.866 41.933 1.00 51.22 93 SER A O 1
ATOM 657 N N . ALA A 1 94 ? -25.868 38.682 41.529 1.00 47.25 94 ALA A N 1
ATOM 6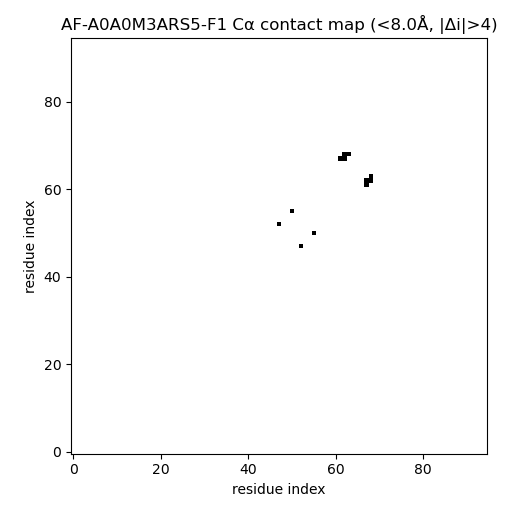58 C CA . ALA A 1 94 ? -26.618 38.787 40.285 1.00 47.25 94 ALA A CA 1
ATOM 659 C C . ALA A 1 94 ? -28.004 38.171 40.542 1.00 47.25 94 ALA A C 1
ATOM 661 O O . ALA A 1 94 ? -28.097 37.206 41.299 1.00 47.25 94 ALA A O 1
ATOM 662 N N . ASN A 1 95 ? -29.026 38.796 39.949 1.00 50.31 95 ASN A N 1
ATOM 663 C CA . ASN A 1 95 ? -30.450 38.430 39.937 1.00 50.31 95 ASN A CA 1
ATOM 664 C C . ASN A 1 95 ? -30.720 36.920 39.839 1.00 50.31 95 ASN A C 1
ATOM 666 O O . ASN A 1 95 ? -30.084 36.284 38.967 1.00 50.31 95 ASN A O 1
#

Organism: NCBI:txid56193